Protein AF-A0A1J5Q9Z2-F1 (afdb_monomer_lite)

Secondary structure (DSSP, 8-state):
----S-S-SHHHHHHHHHHHHS-S-HHHHHHHHHHHHHHTT-HHHHHHHHHHHHHH-TT-HHHHHHHHHHHHHTT-HHHHHHHHHHHHHH-TT-HHHHHHHHHHHHTS--

Organism: NCBI:txid410659

InterPro domains:
  IPR011990 Tetratricopeptide-like helical domain superfamily [G3DSA:1.25.40.10] (1-109)
  IPR011990 Tetratricopeptide-like helical domain superfamily [SSF48452] (2-108)

Radius of gyration: 15.05 Å; chains: 1; bounding box: 30×42×36 Å

Foldseek 3Di:
DDPDDDPDLCPLVVVLVVVVVVDPPSQVVLLVSLVVCVVVVNNVSNLVSLVVSCVVVVQDLSSLVSQLVSCVVVVNLVSNLVSLVSNCVVVVPDPVSVVSNVVSVVSDDD

Sequence (110 aa):
MTLTRLKKPDAALSEFRRAAELEPDGARYAYVLAVALNSSGQGDQAMAVLKEGLARHPGDRDILSALIAFNRAVGDNGSALAYAERLAAIMPDDRNLATLIQQLREAMPK

pLDDT: mean 79.34, std 14.81, range [38.62, 94.56]

Structure (mmCIF, N/CA/C/O backbone):
data_AF-A0A1J5Q9Z2-F1
#
_entry.id   AF-A0A1J5Q9Z2-F1
#
loop_
_atom_site.group_PDB
_atom_site.id
_atom_site.type_symbol
_atom_site.label_atom_id
_atom_site.label_alt_id
_atom_site.label_comp_id
_atom_site.label_asym_id
_atom_site.label_entity_id
_atom_site.label_seq_id
_atom_site.pdbx_PDB_ins_code
_atom_site.Cartn_x
_atom_site.Cartn_y
_atom_site.Cartn_z
_atom_site.occupancy
_atom_site.B_iso_or_equiv
_atom_site.auth_seq_id
_atom_site.auth_comp_id
_atom_site.auth_asym_id
_atom_site.auth_atom_id
_atom_site.pdbx_PDB_model_num
ATOM 1 N N . MET A 1 1 ? -16.963 24.959 -10.397 1.00 41.06 1 MET A N 1
ATOM 2 C CA . MET A 1 1 ? -16.135 24.395 -9.313 1.00 41.06 1 MET A CA 1
ATOM 3 C C . MET A 1 1 ? -15.377 23.191 -9.865 1.00 41.06 1 MET A C 1
ATOM 5 O O . MET A 1 1 ? -15.978 22.408 -10.586 1.00 41.06 1 MET A O 1
ATOM 9 N N . THR A 1 2 ? -14.067 23.152 -9.586 1.00 38.62 2 THR A N 1
ATOM 10 C CA . THR A 1 2 ? -13.130 22.004 -9.614 1.00 38.62 2 THR A CA 1
ATOM 11 C C . THR A 1 2 ? -12.970 21.177 -10.904 1.00 38.62 2 THR A C 1
ATOM 13 O O . THR A 1 2 ? -13.555 20.111 -11.082 1.00 38.62 2 THR A O 1
ATOM 16 N N . LEU A 1 3 ? -12.040 21.631 -11.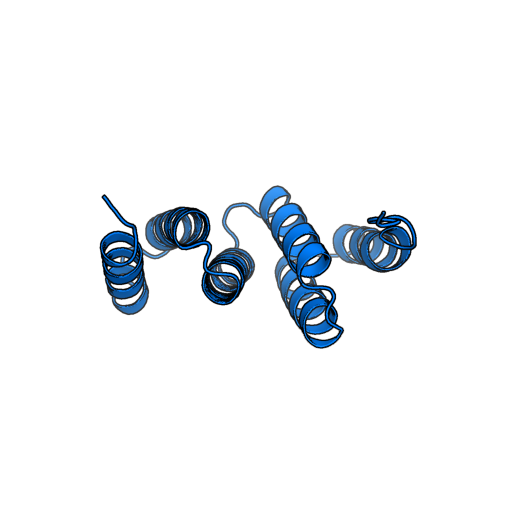759 1.00 46.97 3 LEU A N 1
ATOM 17 C CA . LEU A 1 3 ? -11.332 20.830 -12.771 1.00 46.97 3 LEU A CA 1
ATOM 18 C C . LEU A 1 3 ? -10.605 19.664 -12.087 1.00 46.97 3 LEU A C 1
ATOM 20 O O . LEU A 1 3 ? -9.463 19.786 -11.653 1.00 46.97 3 LEU A O 1
ATOM 24 N N . THR A 1 4 ? -11.292 18.537 -11.958 1.00 50.81 4 THR A N 1
ATOM 25 C CA . THR A 1 4 ? -10.746 17.349 -11.312 1.00 50.81 4 THR A CA 1
ATOM 26 C C . THR A 1 4 ? -10.217 16.423 -12.408 1.00 50.81 4 THR A C 1
ATOM 28 O O . THR A 1 4 ? -10.976 15.949 -13.248 1.00 50.81 4 THR A O 1
ATOM 31 N N . ARG A 1 5 ? -8.918 16.104 -12.336 1.00 48.06 5 ARG A N 1
ATOM 32 C CA . ARG A 1 5 ? -8.392 14.770 -12.682 1.00 48.06 5 ARG A CA 1
ATOM 33 C C . ARG A 1 5 ? -8.071 14.412 -14.149 1.00 48.06 5 ARG A C 1
ATOM 35 O O . ARG A 1 5 ? -8.147 13.238 -14.498 1.00 48.06 5 ARG A O 1
ATOM 42 N N . LEU A 1 6 ? -7.614 15.343 -14.992 1.00 54.81 6 LEU A N 1
ATOM 43 C CA . LEU A 1 6 ? -6.988 14.985 -16.282 1.00 54.81 6 LEU A CA 1
ATOM 44 C C . LEU A 1 6 ? -5.712 15.792 -16.558 1.00 54.81 6 LEU A C 1
ATOM 46 O O . LEU A 1 6 ? -5.802 16.985 -16.835 1.00 54.81 6 LEU A O 1
ATOM 50 N N . LYS A 1 7 ? -4.564 15.091 -16.519 1.00 46.03 7 LYS A N 1
ATOM 51 C CA . LYS A 1 7 ? -3.207 15.386 -17.059 1.00 46.03 7 LYS A CA 1
ATOM 52 C C . LYS A 1 7 ? -2.153 15.099 -15.974 1.00 46.03 7 LYS A C 1
ATOM 54 O O . LYS A 1 7 ? -1.899 15.957 -15.149 1.00 46.03 7 LYS A O 1
ATOM 59 N N . LYS A 1 8 ? -1.469 13.957 -15.896 1.00 49.09 8 LYS A N 1
ATOM 60 C CA . LYS A 1 8 ? -1.129 12.941 -16.899 1.00 49.09 8 LYS A CA 1
ATOM 61 C C . LYS A 1 8 ? -0.910 11.589 -16.182 1.00 49.09 8 LYS A C 1
ATOM 63 O O . LYS A 1 8 ? 0.188 11.362 -15.684 1.00 49.09 8 LYS A O 1
ATOM 68 N N . PRO A 1 9 ? -1.916 10.706 -16.114 1.00 51.25 9 PRO A N 1
ATOM 69 C CA . PRO A 1 9 ? -1.709 9.332 -15.649 1.00 51.25 9 PRO A CA 1
ATOM 70 C C . PRO A 1 9 ? -0.840 8.492 -16.609 1.00 51.25 9 PRO A C 1
ATOM 72 O O . PRO A 1 9 ? -0.251 7.502 -16.193 1.00 51.25 9 PRO A O 1
ATOM 75 N N . ASP A 1 10 ? -0.708 8.889 -17.879 1.00 51.84 10 ASP A N 1
ATOM 76 C CA . ASP A 1 10 ? -0.074 8.060 -18.912 1.00 51.84 10 ASP A CA 1
ATOM 77 C C . ASP A 1 10 ? 1.437 7.863 -18.778 1.00 51.84 10 ASP A C 1
ATOM 79 O O . ASP A 1 10 ? 1.921 6.795 -19.123 1.00 51.84 10 ASP A O 1
ATOM 83 N N . ALA A 1 11 ? 2.207 8.844 -18.298 1.00 55.53 11 ALA A N 1
ATOM 84 C CA . ALA A 1 11 ? 3.669 8.723 -18.334 1.00 55.53 11 ALA A CA 1
ATOM 85 C C . ALA A 1 11 ? 4.180 7.666 -17.341 1.00 55.53 11 ALA A C 1
ATOM 87 O O . ALA A 1 11 ? 4.915 6.764 -17.728 1.00 55.53 11 ALA A O 1
ATOM 88 N N . ALA A 1 12 ? 3.728 7.728 -16.083 1.00 55.84 12 ALA A N 1
ATOM 89 C CA . ALA A 1 12 ? 4.104 6.752 -15.061 1.00 55.84 12 ALA A CA 1
ATOM 90 C C . ALA A 1 12 ? 3.560 5.349 -15.380 1.00 55.84 12 ALA A C 1
ATOM 92 O O . ALA A 1 12 ? 4.265 4.361 -15.201 1.00 55.84 12 ALA A O 1
ATOM 93 N N . LEU A 1 13 ? 2.334 5.259 -15.912 1.00 56.69 13 LEU A N 1
ATOM 94 C CA . LEU A 1 13 ? 1.738 3.985 -16.325 1.00 56.69 13 LEU A CA 1
ATOM 95 C C . LEU A 1 13 ? 2.389 3.406 -17.590 1.00 56.69 13 LEU A C 1
ATOM 97 O O . LEU A 1 13 ? 2.451 2.188 -17.738 1.00 56.69 13 LEU A O 1
ATOM 101 N N . SER A 1 14 ? 2.885 4.244 -18.502 1.00 62.03 14 SER A N 1
ATOM 102 C CA . SER A 1 14 ? 3.580 3.789 -19.710 1.00 62.03 14 SER A CA 1
ATOM 103 C C . SER A 1 14 ? 4.982 3.268 -19.391 1.00 62.03 14 SER A C 1
ATOM 105 O O . SER A 1 14 ? 5.369 2.235 -19.934 1.00 62.03 14 SER A O 1
ATOM 107 N N . GLU A 1 15 ? 5.717 3.927 -18.488 1.00 59.94 15 GLU A N 1
ATOM 108 C CA . GLU A 1 15 ? 6.989 3.405 -17.964 1.00 59.94 15 GLU A CA 1
ATOM 109 C C . GLU A 1 15 ? 6.762 2.116 -17.161 1.00 59.94 15 GLU A C 1
ATOM 111 O O . GLU A 1 15 ? 7.488 1.139 -17.336 1.00 59.94 15 GLU A O 1
ATOM 116 N N . PHE A 1 16 ? 5.684 2.055 -16.368 1.00 63.72 16 PHE A N 1
ATOM 117 C CA . PHE A 1 16 ? 5.277 0.837 -15.667 1.00 63.72 16 PHE A CA 1
ATOM 118 C C . PHE A 1 16 ? 4.946 -0.311 -16.619 1.00 63.72 16 PHE A C 1
ATOM 120 O O . PHE A 1 16 ? 5.426 -1.420 -16.410 1.00 63.72 16 PHE A O 1
ATOM 127 N N . ARG A 1 17 ? 4.160 -0.075 -17.680 1.00 61.12 17 ARG A N 1
ATOM 128 C CA . ARG A 1 17 ? 3.847 -1.117 -18.672 1.00 61.12 17 ARG A CA 1
ATOM 129 C C . ARG A 1 17 ? 5.112 -1.700 -19.270 1.00 61.12 17 ARG A C 1
ATOM 131 O O . ARG A 1 17 ? 5.211 -2.915 -19.364 1.00 61.12 17 ARG A O 1
ATOM 138 N N . ARG A 1 18 ? 6.075 -0.843 -19.605 1.00 63.75 18 ARG A N 1
ATOM 139 C CA . ARG A 1 18 ? 7.333 -1.267 -20.210 1.00 63.75 18 ARG A CA 1
ATOM 140 C C . ARG A 1 18 ? 8.224 -2.020 -19.226 1.00 63.75 18 ARG A C 1
ATOM 142 O O . ARG A 1 18 ? 8.792 -3.036 -19.598 1.00 63.75 18 ARG A O 1
ATOM 149 N N . ALA A 1 19 ? 8.303 -1.572 -17.975 1.00 60.97 19 ALA A N 1
ATOM 150 C CA . ALA A 1 19 ? 9.016 -2.289 -16.920 1.00 60.97 19 ALA A CA 1
ATOM 151 C C . ALA A 1 19 ? 8.373 -3.657 -16.639 1.00 60.97 19 ALA A C 1
ATOM 153 O O . ALA A 1 19 ? 9.052 -4.674 -16.586 1.00 60.97 19 ALA A O 1
ATOM 154 N N . ALA A 1 20 ? 7.048 -3.708 -16.548 1.00 60.00 20 ALA A N 1
ATOM 155 C CA . ALA A 1 20 ? 6.319 -4.931 -16.249 1.00 60.00 20 ALA A CA 1
ATOM 156 C C . ALA A 1 20 ? 6.228 -5.910 -17.441 1.00 60.00 20 ALA A C 1
ATOM 158 O O . ALA A 1 20 ? 5.886 -7.071 -17.240 1.00 60.00 20 ALA A O 1
ATOM 159 N N . GLU A 1 21 ? 6.529 -5.469 -18.668 1.00 57.84 21 GLU A N 1
ATOM 160 C CA . GLU A 1 21 ? 6.760 -6.336 -19.838 1.00 57.84 21 GLU A CA 1
ATOM 161 C C . GLU A 1 21 ? 8.159 -6.974 -19.842 1.00 57.84 21 GLU A C 1
ATOM 163 O O . GLU A 1 21 ? 8.388 -7.944 -20.563 1.00 57.84 21 GLU A O 1
ATOM 168 N N . LEU A 1 22 ? 9.093 -6.451 -19.042 1.00 61.06 22 LEU A N 1
ATOM 169 C CA . LEU A 1 22 ? 10.492 -6.877 -19.027 1.00 61.06 22 LEU A CA 1
ATOM 170 C C . LEU A 1 22 ? 10.838 -7.871 -17.903 1.00 61.06 22 LEU A C 1
ATOM 172 O O . LEU A 1 22 ? 11.956 -8.383 -17.906 1.00 61.06 22 LEU A O 1
ATOM 176 N N . GLU A 1 23 ? 9.949 -8.155 -16.942 1.00 53.97 23 GLU A N 1
ATOM 177 C CA . GLU A 1 23 ? 10.424 -8.559 -15.608 1.00 53.97 23 GLU A CA 1
ATOM 178 C C . GLU A 1 23 ? 9.922 -9.894 -15.015 1.00 53.97 23 GLU A C 1
ATOM 180 O O . GLU A 1 23 ? 8.724 -10.180 -15.013 1.00 53.97 23 GLU A O 1
ATOM 185 N N . PRO A 1 24 ? 10.837 -10.633 -14.349 1.00 55.34 24 PRO A N 1
ATOM 186 C CA . PRO A 1 24 ? 10.546 -11.538 -13.232 1.00 55.34 24 PRO A CA 1
ATOM 187 C C . PRO A 1 24 ? 10.242 -10.830 -11.890 1.00 55.34 24 PRO A C 1
ATOM 189 O O . PRO A 1 24 ? 9.691 -11.469 -11.001 1.00 55.34 24 PRO A O 1
ATOM 192 N N . ASP A 1 25 ? 10.593 -9.547 -11.722 1.00 63.81 25 ASP A N 1
ATOM 193 C CA . ASP A 1 25 ? 10.623 -8.829 -10.425 1.00 63.81 25 ASP A CA 1
ATOM 194 C C . ASP A 1 25 ? 9.614 -7.652 -10.325 1.00 63.81 25 ASP A C 1
ATOM 196 O O . ASP A 1 25 ? 9.721 -6.766 -9.470 1.00 63.81 25 ASP A O 1
ATOM 200 N N . GLY A 1 26 ? 8.577 -7.653 -11.177 1.00 68.19 26 GLY A N 1
ATOM 201 C CA . GLY A 1 26 ? 7.660 -6.518 -11.386 1.00 68.19 26 GLY A CA 1
ATOM 202 C C . GLY A 1 26 ? 6.924 -6.004 -10.136 1.00 68.19 26 GLY A C 1
ATOM 203 O O . GLY A 1 26 ? 6.469 -4.856 -10.101 1.00 68.19 26 GLY A O 1
ATOM 204 N N . ALA A 1 27 ? 6.850 -6.810 -9.078 1.00 70.12 27 ALA A N 1
ATOM 205 C CA . ALA A 1 27 ? 6.318 -6.405 -7.784 1.00 70.12 27 ALA A CA 1
ATOM 206 C C . ALA A 1 27 ? 7.178 -5.362 -7.060 1.00 70.12 27 ALA A C 1
ATOM 208 O O . ALA A 1 27 ? 6.661 -4.378 -6.518 1.00 70.12 27 ALA A O 1
ATOM 209 N N . ARG A 1 28 ? 8.501 -5.532 -7.106 1.00 76.44 28 ARG A N 1
ATOM 210 C CA . ARG A 1 28 ? 9.453 -4.610 -6.485 1.00 76.44 28 ARG A CA 1
ATOM 211 C C . ARG A 1 28 ? 9.386 -3.237 -7.139 1.00 76.44 28 ARG A C 1
ATOM 213 O O . ARG A 1 28 ? 9.434 -2.211 -6.457 1.00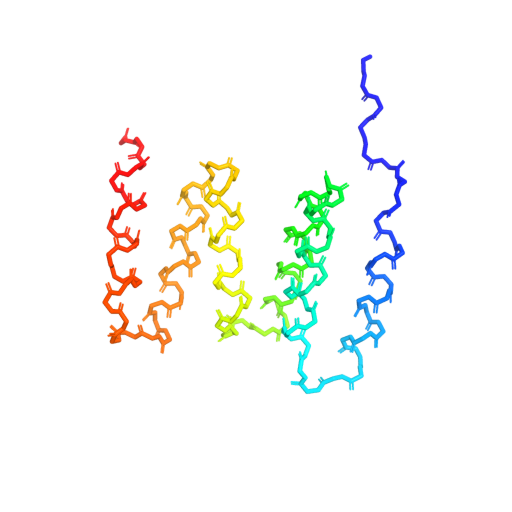 76.44 28 ARG A O 1
ATOM 220 N N . TYR A 1 29 ? 9.219 -3.217 -8.457 1.00 76.75 29 TYR A N 1
ATOM 221 C CA . TYR A 1 29 ? 9.073 -1.986 -9.219 1.00 76.75 29 TYR A CA 1
ATOM 222 C C . TYR A 1 29 ? 7.762 -1.253 -8.892 1.00 76.75 29 TYR A C 1
ATOM 224 O O . TYR A 1 29 ? 7.780 -0.042 -8.655 1.00 76.75 29 TYR A O 1
ATOM 232 N N . ALA A 1 30 ? 6.638 -1.980 -8.799 1.00 79.50 30 ALA A N 1
ATOM 233 C CA . ALA A 1 30 ? 5.346 -1.409 -8.406 1.00 79.50 30 ALA A CA 1
ATOM 234 C C . ALA A 1 30 ? 5.424 -0.697 -7.045 1.00 79.50 30 ALA A C 1
ATOM 236 O O . ALA A 1 30 ? 4.903 0.409 -6.891 1.00 79.50 30 ALA A O 1
ATOM 237 N N . TYR A 1 31 ? 6.130 -1.297 -6.081 1.00 82.75 31 TYR A N 1
ATOM 238 C CA . TYR A 1 31 ? 6.365 -0.696 -4.771 1.00 82.75 31 TYR A CA 1
ATOM 239 C C . TYR A 1 31 ? 7.159 0.614 -4.853 1.00 82.75 31 TYR A C 1
ATOM 241 O O . TYR A 1 31 ? 6.709 1.648 -4.354 1.00 82.75 31 TYR A O 1
ATOM 249 N N . VAL A 1 32 ? 8.325 0.594 -5.506 1.00 82.56 32 VAL A N 1
ATOM 250 C CA . VAL A 1 32 ? 9.205 1.772 -5.608 1.00 82.56 32 VAL A CA 1
ATOM 251 C C . VAL A 1 32 ? 8.495 2.932 -6.305 1.00 82.56 32 VAL A C 1
ATOM 253 O O . VAL A 1 32 ? 8.553 4.071 -5.835 1.00 82.56 32 VAL A O 1
ATOM 256 N N . LEU A 1 33 ? 7.774 2.647 -7.391 1.00 81.69 33 LEU A N 1
ATOM 257 C CA . LEU A 1 33 ? 7.013 3.656 -8.118 1.00 81.69 33 LEU A CA 1
ATOM 258 C C . LEU A 1 33 ? 5.891 4.247 -7.255 1.00 81.69 33 LEU A C 1
ATOM 260 O O . LEU A 1 33 ? 5.715 5.465 -7.230 1.00 81.69 33 LEU A O 1
ATOM 264 N N . ALA A 1 34 ? 5.169 3.418 -6.500 1.00 85.62 34 ALA A N 1
ATOM 265 C CA . ALA A 1 34 ? 4.131 3.892 -5.593 1.00 85.62 34 ALA A CA 1
ATOM 266 C C . ALA A 1 34 ? 4.687 4.826 -4.509 1.00 85.62 34 ALA A C 1
ATOM 268 O O . ALA A 1 34 ? 4.117 5.887 -4.254 1.00 85.62 34 ALA A O 1
ATOM 269 N N . VAL A 1 35 ? 5.837 4.492 -3.920 1.00 84.19 35 VAL A N 1
ATOM 270 C CA . VAL A 1 35 ? 6.511 5.354 -2.935 1.00 84.19 35 VAL A CA 1
ATOM 271 C C . VAL A 1 35 ? 6.923 6.692 -3.560 1.00 84.19 35 VAL A C 1
ATOM 273 O O . VAL A 1 35 ? 6.686 7.748 -2.964 1.00 84.19 35 VAL A O 1
ATOM 276 N N . ALA A 1 36 ? 7.479 6.678 -4.775 1.00 83.00 36 ALA A N 1
ATOM 277 C CA . ALA A 1 36 ? 7.870 7.892 -5.493 1.00 83.00 36 ALA A CA 1
ATOM 278 C C . ALA A 1 36 ? 6.663 8.788 -5.832 1.00 83.00 36 ALA A C 1
ATOM 280 O O . ALA A 1 36 ? 6.701 10.004 -5.614 1.00 83.00 36 ALA A O 1
ATOM 281 N N . LEU A 1 37 ? 5.567 8.189 -6.309 1.00 83.06 37 LEU A N 1
ATOM 282 C CA . LEU A 1 37 ? 4.312 8.884 -6.603 1.00 83.06 37 LEU A CA 1
ATOM 283 C C . LEU A 1 37 ? 3.711 9.499 -5.336 1.00 83.06 37 LEU A C 1
ATOM 285 O O . LEU A 1 37 ? 3.334 10.670 -5.344 1.00 83.06 37 LEU A O 1
ATOM 289 N N . ASN A 1 38 ? 3.695 8.759 -4.226 1.00 82.19 38 ASN A N 1
ATOM 290 C CA . ASN A 1 38 ? 3.204 9.261 -2.944 1.00 82.19 38 ASN A CA 1
ATOM 291 C C . ASN A 1 38 ? 4.021 10.447 -2.431 1.00 82.19 38 ASN A C 1
ATOM 293 O O . ASN A 1 38 ? 3.461 11.461 -2.023 1.00 82.19 38 ASN A O 1
ATOM 297 N N . SER A 1 39 ? 5.350 10.343 -2.519 1.00 81.94 39 SER A N 1
ATOM 298 C CA . SER A 1 39 ? 6.280 11.411 -2.125 1.00 81.94 39 SER A CA 1
ATOM 299 C C . SER A 1 39 ? 6.106 12.669 -2.981 1.00 81.94 39 SER A C 1
ATOM 301 O O . SER A 1 39 ? 6.356 13.778 -2.522 1.00 81.94 39 SER A O 1
ATOM 303 N N . SER A 1 40 ? 5.617 12.501 -4.210 1.00 80.19 40 SER A N 1
ATOM 304 C CA . SER A 1 40 ? 5.289 13.586 -5.138 1.00 80.19 40 SER A CA 1
ATOM 305 C C . SER A 1 40 ? 3.865 14.139 -4.952 1.00 80.19 40 SER A C 1
ATOM 307 O O . SER A 1 40 ? 3.392 14.896 -5.799 1.00 80.19 40 SER A O 1
ATOM 309 N N . GLY A 1 41 ? 3.148 13.736 -3.893 1.00 81.44 41 GLY A N 1
ATOM 310 C CA . GLY A 1 41 ? 1.762 14.139 -3.623 1.00 81.44 41 GLY A CA 1
ATOM 311 C C . GLY A 1 41 ? 0.712 13.437 -4.493 1.00 81.44 41 GLY A C 1
ATOM 312 O O . GLY A 1 41 ? -0.454 13.819 -4.483 1.00 81.44 41 GLY A O 1
ATOM 313 N N . GLN A 1 42 ? 1.100 12.408 -5.248 1.00 83.31 42 GLN A N 1
ATOM 314 C CA . GLN A 1 42 ? 0.244 11.671 -6.183 1.00 83.31 42 GLN A CA 1
ATOM 315 C C . GLN A 1 42 ? -0.209 10.330 -5.579 1.00 83.31 42 GLN A C 1
ATOM 317 O O . GLN A 1 42 ? -0.094 9.278 -6.210 1.00 83.31 42 GLN A O 1
ATOM 322 N N . GLY A 1 43 ? -0.727 10.359 -4.346 1.00 83.19 43 GLY A N 1
ATOM 323 C CA . GLY A 1 43 ? -1.150 9.160 -3.604 1.00 83.19 43 GLY A CA 1
ATOM 324 C C . GLY A 1 43 ? -2.201 8.313 -4.335 1.00 83.19 43 GLY A C 1
ATOM 325 O O . GLY A 1 43 ? -2.113 7.086 -4.341 1.00 83.19 43 GLY A O 1
ATOM 326 N N . ASP A 1 44 ? -3.130 8.951 -5.054 1.00 82.25 44 ASP A N 1
ATOM 327 C CA . ASP A 1 44 ? -4.123 8.248 -5.880 1.00 82.25 44 ASP A CA 1
ATOM 328 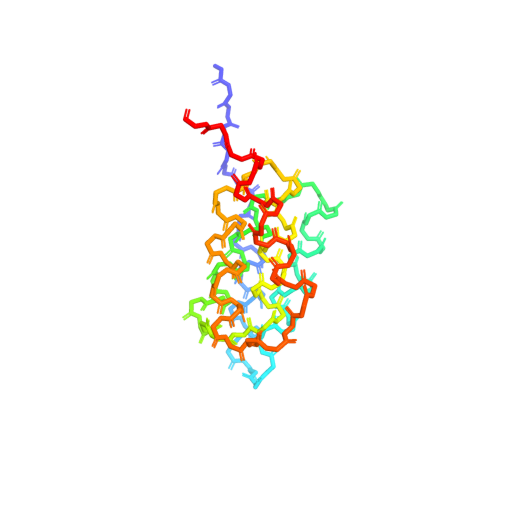C C . ASP A 1 44 ? -3.470 7.398 -6.982 1.00 82.25 44 ASP A C 1
ATOM 330 O O . ASP A 1 44 ? -3.912 6.285 -7.272 1.00 82.25 44 ASP A O 1
ATOM 334 N N . GLN A 1 45 ? -2.394 7.906 -7.593 1.00 81.12 45 GLN A N 1
ATOM 335 C CA . GLN A 1 45 ? -1.668 7.180 -8.635 1.00 81.12 45 GLN A CA 1
ATOM 336 C C . GLN A 1 45 ? -0.833 6.050 -8.046 1.00 81.12 45 GLN A C 1
ATOM 338 O O . GLN A 1 45 ? -0.796 4.961 -8.613 1.00 81.12 45 GLN A O 1
ATOM 343 N N . ALA A 1 46 ? -0.209 6.282 -6.889 1.00 86.06 46 ALA A N 1
ATOM 344 C CA . ALA A 1 46 ? 0.512 5.243 -6.166 1.00 86.06 46 ALA A CA 1
ATOM 345 C C . ALA A 1 46 ? -0.395 4.037 -5.875 1.00 86.06 46 ALA A C 1
ATOM 347 O O . ALA A 1 46 ? -0.028 2.893 -6.140 1.00 86.06 46 ALA A O 1
ATOM 348 N N . MET A 1 47 ? -1.624 4.303 -5.423 1.00 86.12 47 MET A N 1
ATOM 349 C CA . MET A 1 47 ? -2.631 3.273 -5.183 1.00 86.12 47 MET A CA 1
ATOM 350 C C . MET A 1 47 ? -3.009 2.517 -6.467 1.00 86.12 47 MET A C 1
ATOM 352 O O . MET A 1 47 ? -3.186 1.300 -6.437 1.00 86.12 47 MET A O 1
ATOM 356 N N . ALA A 1 48 ? -3.137 3.219 -7.599 1.00 84.38 48 ALA A N 1
ATOM 357 C CA . ALA A 1 48 ? -3.446 2.599 -8.887 1.00 84.38 48 ALA A CA 1
ATOM 358 C C . ALA A 1 48 ? -2.328 1.650 -9.351 1.00 84.38 48 ALA A C 1
ATOM 360 O O . ALA A 1 48 ? -2.619 0.519 -9.738 1.00 84.38 48 ALA A O 1
ATOM 361 N N . VAL A 1 49 ? -1.065 2.076 -9.235 1.00 83.94 49 VAL A N 1
ATOM 362 C CA . VAL A 1 49 ? 0.110 1.262 -9.589 1.00 83.94 49 VAL A CA 1
ATOM 363 C C . VAL A 1 49 ? 0.176 -0.006 -8.741 1.00 83.94 49 VAL A C 1
ATOM 365 O O . VAL A 1 49 ? 0.336 -1.098 -9.282 1.00 83.94 49 VAL A O 1
ATOM 368 N N . LEU A 1 50 ? -0.007 0.108 -7.423 1.00 87.12 50 LEU A N 1
ATOM 369 C CA . LEU A 1 50 ? -0.003 -1.060 -6.538 1.00 87.12 50 LEU A CA 1
ATOM 370 C C . LEU A 1 50 ? -1.143 -2.034 -6.860 1.00 87.12 50 LEU A C 1
ATOM 372 O O . LEU A 1 50 ? -0.933 -3.244 -6.860 1.00 87.12 50 LEU A O 1
ATOM 376 N N . LYS A 1 51 ? -2.344 -1.529 -7.169 1.00 86.31 51 LYS A N 1
ATOM 377 C CA . LYS A 1 51 ? -3.487 -2.371 -7.562 1.00 86.31 51 LYS A CA 1
ATOM 378 C C . LYS A 1 51 ? -3.242 -3.096 -8.883 1.00 86.31 51 LYS A C 1
ATOM 380 O O . LYS A 1 51 ? -3.597 -4.266 -8.998 1.00 86.31 51 LYS A O 1
ATOM 385 N N . GLU A 1 52 ? -2.631 -2.433 -9.863 1.00 82.31 52 GLU A N 1
ATOM 386 C CA . GLU A 1 52 ? -2.262 -3.073 -11.128 1.00 82.31 52 GLU A CA 1
ATOM 387 C C . GLU A 1 52 ? -1.173 -4.133 -10.920 1.00 82.31 52 GLU A C 1
ATOM 389 O O . GLU A 1 52 ? -1.292 -5.246 -11.433 1.00 82.31 52 GLU A O 1
ATOM 394 N N . GLY A 1 53 ? -0.156 -3.825 -10.111 1.00 82.75 53 GLY A N 1
ATOM 395 C CA . GLY A 1 53 ? 0.868 -4.788 -9.714 1.00 82.75 53 GLY A CA 1
ATOM 396 C C . GLY A 1 53 ? 0.263 -6.015 -9.029 1.00 82.75 53 GLY A C 1
ATOM 397 O O . GLY A 1 53 ? 0.589 -7.141 -9.395 1.00 82.75 53 GLY A O 1
ATOM 398 N N . LEU A 1 54 ? -0.689 -5.813 -8.110 1.00 85.69 54 LEU A N 1
ATOM 399 C CA . LEU A 1 54 ? -1.399 -6.905 -7.439 1.00 85.69 54 LEU A CA 1
ATOM 400 C C . LEU A 1 54 ? -2.247 -7.724 -8.420 1.00 85.69 54 LEU A C 1
ATOM 402 O O . LEU A 1 54 ? -2.355 -8.934 -8.271 1.00 85.69 54 LEU A O 1
ATOM 406 N N . ALA A 1 55 ? -2.850 -7.100 -9.435 1.00 84.25 55 ALA A N 1
ATOM 407 C CA . ALA A 1 55 ? -3.614 -7.831 -10.447 1.00 84.25 55 ALA A CA 1
ATOM 408 C C . ALA A 1 55 ? -2.728 -8.789 -11.262 1.00 84.25 55 ALA A C 1
ATOM 410 O O . ALA A 1 55 ? -3.188 -9.858 -11.658 1.00 84.25 55 ALA A O 1
ATOM 411 N N . ARG A 1 56 ? -1.458 -8.426 -11.483 1.00 80.56 56 ARG A N 1
ATOM 412 C CA . ARG A 1 56 ? -0.464 -9.283 -12.148 1.00 80.56 56 ARG A CA 1
ATOM 413 C C . ARG A 1 56 ? 0.140 -10.315 -11.192 1.00 80.56 56 ARG A C 1
ATOM 415 O O . ARG A 1 56 ? 0.364 -11.454 -11.590 1.00 80.56 56 ARG A O 1
ATOM 422 N N . HIS A 1 57 ? 0.349 -9.934 -9.933 1.00 81.31 57 HIS A N 1
ATOM 423 C CA . HIS A 1 57 ? 0.950 -10.768 -8.893 1.00 81.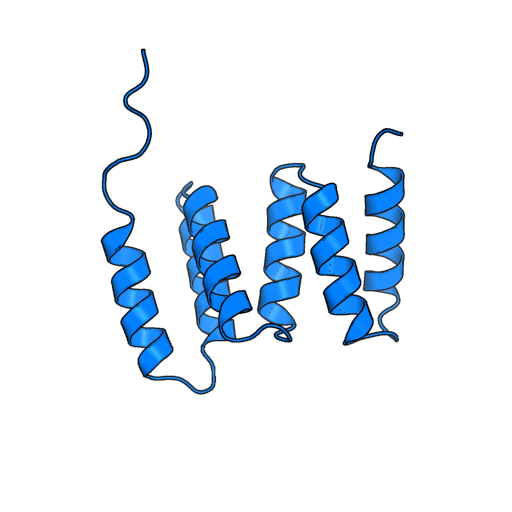31 57 HIS A CA 1
ATOM 424 C C . HIS A 1 57 ? 0.077 -10.778 -7.623 1.00 81.31 57 HIS A C 1
ATOM 426 O O . HIS A 1 57 ? 0.398 -10.120 -6.633 1.00 81.31 57 HIS A O 1
ATOM 432 N N . PRO A 1 58 ? -1.036 -11.536 -7.610 1.00 83.12 58 PRO A N 1
ATOM 433 C CA . PRO A 1 58 ? -2.040 -11.465 -6.540 1.00 83.12 58 PRO A CA 1
ATOM 434 C C . PRO A 1 58 ? -1.561 -11.977 -5.178 1.00 83.12 58 PRO A C 1
ATOM 436 O O . PRO A 1 58 ? -2.190 -11.679 -4.164 1.00 83.12 58 PRO A O 1
ATOM 439 N N . GLY A 1 59 ? -0.474 -12.751 -5.157 1.00 83.00 59 GLY A N 1
ATOM 440 C CA . GLY A 1 59 ? 0.158 -13.271 -3.945 1.00 83.00 59 GLY A CA 1
ATOM 441 C C . GLY A 1 59 ? 1.452 -12.556 -3.566 1.00 83.00 59 GLY A C 1
ATOM 442 O O . GLY A 1 59 ? 2.197 -13.069 -2.732 1.00 83.00 59 GLY A O 1
ATOM 443 N N . ASP A 1 60 ? 1.764 -11.420 -4.193 1.00 86.94 60 ASP A N 1
ATOM 444 C CA . ASP A 1 60 ? 2.997 -10.718 -3.876 1.00 86.94 60 ASP A CA 1
ATOM 445 C C . ASP A 1 60 ? 2.913 -10.005 -2.522 1.00 86.94 60 ASP A C 1
ATOM 447 O O . ASP A 1 60 ? 2.020 -9.199 -2.245 1.00 86.94 60 ASP A O 1
ATOM 451 N N . ARG A 1 61 ? 3.876 -10.327 -1.663 1.00 88.50 61 ARG A N 1
ATOM 452 C CA . ARG A 1 61 ? 3.896 -9.924 -0.257 1.00 88.50 61 ARG A CA 1
ATOM 453 C C . ARG A 1 61 ? 4.278 -8.453 -0.110 1.00 88.50 61 ARG A C 1
ATOM 455 O O . ARG A 1 61 ? 3.755 -7.783 0.782 1.00 88.50 61 ARG A O 1
ATOM 462 N N . ASP A 1 62 ? 5.151 -7.950 -0.979 1.00 86.06 62 ASP A N 1
ATOM 463 C CA . ASP A 1 62 ? 5.621 -6.567 -0.957 1.00 86.06 62 ASP A CA 1
ATOM 464 C C . ASP A 1 62 ? 4.514 -5.624 -1.442 1.00 86.06 62 ASP A C 1
ATOM 466 O O . ASP A 1 62 ? 4.229 -4.615 -0.791 1.00 86.06 62 ASP A O 1
ATOM 470 N N . ILE A 1 63 ? 3.798 -5.998 -2.510 1.00 88.44 63 ILE A N 1
ATOM 471 C CA . ILE A 1 63 ? 2.642 -5.230 -2.998 1.00 88.44 63 ILE A CA 1
ATOM 472 C C . ILE A 1 63 ? 1.519 -5.199 -1.956 1.00 88.44 63 ILE A C 1
ATOM 474 O O . ILE A 1 63 ? 0.960 -4.133 -1.683 1.00 88.44 63 ILE A O 1
ATOM 478 N N . LEU A 1 64 ? 1.186 -6.346 -1.352 1.00 91.69 64 LEU A N 1
ATOM 479 C CA . LEU A 1 64 ? 0.168 -6.414 -0.301 1.00 91.69 64 LEU A CA 1
ATOM 480 C C . LEU A 1 64 ? 0.554 -5.548 0.904 1.00 91.69 64 LEU A C 1
ATOM 482 O O . LEU A 1 64 ? -0.263 -4.755 1.367 1.00 91.69 64 LEU A O 1
ATOM 486 N N . SER A 1 65 ? 1.805 -5.630 1.363 1.00 91.12 65 SER A N 1
ATOM 487 C CA . SER A 1 65 ? 2.315 -4.807 2.469 1.00 91.12 65 SER A CA 1
ATOM 488 C C . SER A 1 65 ? 2.215 -3.311 2.167 1.00 91.12 65 SER A C 1
ATOM 490 O O . SER A 1 65 ? 1.767 -2.526 3.008 1.00 91.12 65 SER A O 1
ATOM 492 N N . ALA A 1 66 ? 2.560 -2.913 0.943 1.00 90.69 66 ALA A N 1
ATOM 493 C CA . ALA A 1 66 ? 2.449 -1.535 0.491 1.00 90.69 66 ALA A CA 1
ATOM 494 C C . ALA A 1 66 ? 0.997 -1.051 0.471 1.00 90.69 66 ALA A C 1
ATOM 496 O O . ALA A 1 66 ? 0.696 0.011 1.010 1.00 90.69 66 ALA A O 1
ATOM 497 N N . LEU A 1 67 ? 0.077 -1.844 -0.085 1.00 92.06 67 LEU A N 1
ATOM 498 C CA . LEU A 1 67 ? -1.347 -1.510 -0.104 1.00 92.06 67 LEU A CA 1
ATOM 499 C C . LEU A 1 67 ? -1.898 -1.334 1.311 1.00 92.06 67 LEU A C 1
ATOM 501 O O . LEU A 1 67 ? -2.628 -0.376 1.553 1.00 92.06 67 LEU A O 1
ATOM 505 N N . ILE A 1 68 ? -1.522 -2.191 2.261 1.00 93.69 68 ILE A N 1
ATOM 506 C CA . ILE A 1 68 ? -1.933 -2.044 3.663 1.00 93.69 68 ILE A CA 1
ATOM 507 C C . ILE A 1 68 ? -1.441 -0.703 4.220 1.00 93.69 68 ILE A C 1
ATOM 509 O O . ILE A 1 68 ? -2.241 0.069 4.746 1.00 93.69 68 ILE A O 1
ATOM 513 N N . ALA A 1 69 ? -0.151 -0.391 4.072 1.00 90.50 69 ALA A N 1
ATOM 514 C CA . ALA A 1 69 ? 0.429 0.853 4.580 1.00 90.50 69 ALA A CA 1
ATOM 515 C C . ALA A 1 69 ? -0.229 2.102 3.967 1.00 90.50 69 ALA A C 1
ATOM 517 O O . ALA A 1 69 ? -0.581 3.038 4.685 1.00 90.50 69 ALA A O 1
ATOM 518 N N . PHE A 1 70 ? -0.452 2.092 2.653 1.00 89.75 70 PHE A N 1
ATOM 519 C CA . PHE A 1 70 ? -1.081 3.195 1.931 1.00 89.75 70 PHE A CA 1
ATOM 520 C C . PHE A 1 70 ? -2.539 3.407 2.336 1.00 89.75 70 PHE A C 1
ATOM 522 O O . PHE A 1 70 ? -2.939 4.541 2.593 1.00 89.75 70 PHE A O 1
ATOM 529 N N . ASN A 1 71 ? -3.327 2.333 2.437 1.00 90.56 71 ASN A N 1
ATOM 530 C CA . ASN A 1 71 ? -4.728 2.435 2.848 1.00 90.56 71 ASN A CA 1
ATOM 531 C C . ASN A 1 71 ? -4.848 2.918 4.301 1.00 90.56 71 ASN A C 1
ATOM 533 O O . ASN A 1 71 ? -5.682 3.771 4.594 1.00 90.56 71 ASN A O 1
ATOM 537 N N . ARG A 1 72 ? -3.940 2.494 5.191 1.00 90.56 72 ARG A N 1
ATOM 538 C CA . ARG A 1 72 ? -3.856 3.042 6.555 1.00 90.56 72 ARG A CA 1
ATOM 539 C C . ARG A 1 72 ? -3.526 4.530 6.578 1.00 90.56 72 ARG A C 1
ATOM 541 O O . ARG A 1 72 ? -4.123 5.261 7.360 1.00 90.56 72 ARG A O 1
ATOM 548 N N . ALA A 1 73 ? -2.600 4.981 5.733 1.00 87.38 73 ALA A N 1
ATOM 549 C CA . ALA A 1 73 ? -2.195 6.385 5.681 1.00 87.38 73 ALA A CA 1
ATOM 550 C C . ALA A 1 73 ? -3.343 7.316 5.256 1.00 87.38 73 ALA A C 1
ATOM 552 O O . ALA A 1 73 ? -3.425 8.441 5.742 1.00 87.38 73 ALA A O 1
ATOM 553 N N . VAL A 1 74 ? -4.246 6.842 4.391 1.00 85.31 74 VAL A N 1
ATOM 554 C CA . VAL A 1 74 ? -5.437 7.600 3.964 1.00 85.31 74 VAL A CA 1
ATOM 555 C C . VAL A 1 74 ? -6.667 7.364 4.853 1.00 85.31 74 VAL A C 1
ATOM 557 O O . VAL A 1 74 ? -7.728 7.917 4.582 1.00 85.31 74 VAL A O 1
ATOM 560 N N . GLY A 1 75 ? -6.537 6.560 5.916 1.00 89.00 75 GLY A N 1
ATOM 561 C CA . GLY A 1 75 ? -7.616 6.243 6.859 1.00 89.00 75 GLY A CA 1
ATOM 562 C C . GLY A 1 75 ? -8.611 5.180 6.381 1.00 89.00 75 GLY A C 1
ATOM 563 O O . GLY A 1 75 ? -9.607 4.932 7.058 1.00 89.00 75 GLY A O 1
ATOM 564 N N . ASP A 1 76 ? -8.352 4.519 5.251 1.00 90.31 76 ASP A N 1
ATOM 565 C CA . ASP A 1 76 ? -9.168 3.412 4.748 1.00 90.31 76 ASP A CA 1
ATOM 566 C C . ASP A 1 76 ? -8.784 2.096 5.445 1.00 90.31 76 ASP A C 1
ATOM 568 O O . ASP A 1 76 ? -8.126 1.206 4.893 1.00 90.31 76 ASP A O 1
ATOM 572 N N . ASN A 1 77 ? -9.199 1.978 6.708 1.00 91.38 77 ASN A N 1
ATOM 573 C CA . ASN A 1 77 ? -8.964 0.780 7.516 1.00 91.38 77 ASN A CA 1
ATOM 574 C C . ASN A 1 77 ? -9.663 -0.464 6.939 1.00 91.38 77 ASN A C 1
ATOM 576 O O . ASN A 1 77 ? -9.180 -1.576 7.150 1.00 91.38 77 ASN A O 1
ATOM 580 N N . GLY A 1 78 ? -10.755 -0.289 6.185 1.00 92.38 78 GLY A N 1
ATOM 581 C CA . GLY A 1 78 ? -11.491 -1.383 5.549 1.00 92.38 78 GLY A CA 1
ATOM 582 C C . GLY A 1 78 ? -10.678 -2.048 4.441 1.00 92.38 78 GLY A C 1
ATOM 583 O O . GLY A 1 78 ? -10.443 -3.258 4.479 1.00 92.38 78 GLY A O 1
ATOM 584 N N . SER A 1 79 ? -10.168 -1.255 3.494 1.00 91.44 79 SER A N 1
ATOM 585 C CA . SER A 1 79 ? -9.271 -1.760 2.449 1.00 91.44 79 SER A CA 1
ATOM 586 C C . SER A 1 79 ? -7.973 -2.305 3.044 1.00 91.44 79 SER A C 1
ATOM 588 O O . SER A 1 79 ? -7.508 -3.371 2.635 1.00 91.44 79 SER A O 1
ATOM 590 N N . ALA A 1 80 ? -7.398 -1.617 4.039 1.00 93.56 80 ALA A N 1
ATOM 591 C CA . ALA A 1 80 ? -6.196 -2.087 4.722 1.00 93.56 80 ALA A CA 1
ATOM 592 C C . ALA A 1 80 ? -6.398 -3.468 5.364 1.00 93.56 80 ALA A C 1
ATOM 594 O O . ALA A 1 80 ? -5.525 -4.327 5.229 1.00 93.56 80 ALA A O 1
ATOM 595 N N . LEU A 1 81 ? -7.545 -3.707 6.013 1.00 94.56 81 LEU A N 1
ATOM 596 C CA . LEU A 1 81 ? -7.867 -5.008 6.598 1.00 94.56 81 LEU A CA 1
ATOM 597 C C . LEU A 1 81 ? -7.945 -6.091 5.522 1.00 94.56 81 LEU A C 1
ATOM 599 O O . LEU A 1 81 ? -7.323 -7.137 5.675 1.00 94.56 81 LEU A O 1
ATOM 603 N N . ALA A 1 82 ? -8.656 -5.831 4.423 1.00 93.50 82 ALA A N 1
ATOM 604 C CA . ALA A 1 82 ? -8.830 -6.813 3.357 1.00 93.50 82 ALA A CA 1
ATOM 605 C C . ALA A 1 82 ? -7.486 -7.271 2.759 1.00 93.50 82 ALA A C 1
ATOM 607 O O . ALA A 1 82 ? -7.290 -8.459 2.491 1.00 93.50 82 ALA A O 1
ATOM 608 N N . TYR A 1 83 ? -6.534 -6.351 2.567 1.00 93.88 83 TYR A N 1
ATOM 609 C CA . TYR A 1 83 ? -5.189 -6.712 2.106 1.00 93.88 83 TYR A CA 1
ATOM 610 C C . TYR A 1 83 ? -4.363 -7.413 3.190 1.00 93.88 83 TYR A C 1
ATOM 612 O O . TYR A 1 83 ? -3.629 -8.348 2.871 1.00 93.88 83 TYR A O 1
ATOM 620 N N . ALA A 1 84 ? -4.506 -7.021 4.459 1.00 93.75 84 ALA A N 1
ATOM 621 C CA . ALA A 1 84 ? -3.830 -7.678 5.576 1.00 93.75 84 ALA A CA 1
ATOM 622 C C . ALA A 1 84 ? -4.284 -9.134 5.745 1.00 93.75 84 ALA A C 1
ATOM 624 O O . ALA A 1 84 ? -3.449 -10.018 5.919 1.00 93.75 84 ALA A O 1
ATOM 625 N N . GLU A 1 85 ? -5.580 -9.410 5.604 1.00 93.19 85 GLU A N 1
ATOM 626 C CA . GLU A 1 85 ? -6.130 -10.770 5.630 1.00 93.19 85 GLU A CA 1
ATOM 627 C C . GLU A 1 85 ? -5.600 -11.627 4.474 1.00 93.19 85 GLU A C 1
ATOM 629 O O . GLU A 1 85 ? -5.227 -12.782 4.682 1.00 93.19 85 GLU A O 1
ATOM 634 N N . ARG A 1 86 ? -5.488 -11.059 3.264 1.00 92.56 86 ARG A N 1
ATOM 635 C CA . ARG A 1 86 ? -4.857 -11.749 2.125 1.00 92.56 86 ARG A CA 1
ATOM 636 C C . ARG A 1 86 ? -3.393 -12.067 2.392 1.00 92.56 86 ARG A C 1
ATOM 638 O O . ARG A 1 86 ? -2.951 -13.170 2.090 1.00 92.56 86 ARG A O 1
ATOM 645 N N . LEU A 1 87 ? -2.651 -11.125 2.968 1.00 92.31 87 LEU A N 1
ATOM 646 C CA . LEU A 1 87 ? -1.255 -11.349 3.324 1.00 92.31 87 LEU A CA 1
ATOM 647 C C . LEU A 1 87 ? -1.126 -12.426 4.414 1.00 92.31 87 LEU A C 1
ATOM 649 O O . LEU A 1 87 ? -0.230 -13.260 4.332 1.00 92.31 87 LEU A O 1
ATOM 653 N N . ALA A 1 88 ? -2.054 -12.480 5.375 1.00 93.00 88 ALA A N 1
ATOM 654 C CA . ALA A 1 88 ? -2.048 -13.473 6.452 1.00 93.00 88 ALA A CA 1
ATOM 655 C C . ALA A 1 88 ? -2.390 -14.876 5.953 1.00 93.00 88 ALA A C 1
ATOM 657 O O . ALA A 1 88 ? -1.885 -15.857 6.489 1.00 93.00 88 ALA A O 1
ATOM 658 N N . ALA A 1 89 ? -3.186 -14.984 4.889 1.00 91.12 89 ALA A N 1
ATOM 659 C CA . ALA A 1 89 ? -3.405 -16.259 4.215 1.00 91.12 89 ALA A CA 1
ATOM 660 C C . ALA A 1 89 ? -2.114 -16.822 3.585 1.00 91.12 89 ALA A C 1
ATOM 662 O O . ALA A 1 89 ? -1.986 -18.034 3.437 1.00 91.12 89 ALA A O 1
ATOM 663 N N . ILE A 1 90 ? -1.157 -15.955 3.228 1.00 90.06 90 ILE A N 1
ATOM 664 C CA . ILE A 1 90 ? 0.145 -16.334 2.655 1.00 90.06 90 ILE A CA 1
ATOM 665 C C . ILE A 1 90 ? 1.196 -16.527 3.759 1.00 90.06 90 ILE A C 1
ATOM 667 O O . ILE A 1 90 ? 2.044 -17.411 3.659 1.00 90.06 90 ILE A O 1
ATOM 671 N N . MET A 1 91 ? 1.140 -15.710 4.814 1.00 88.62 91 MET A N 1
ATOM 672 C CA . MET A 1 91 ? 2.038 -15.742 5.971 1.00 88.62 91 MET A CA 1
ATOM 673 C C . MET A 1 91 ? 1.256 -15.928 7.285 1.00 88.62 91 MET A C 1
ATOM 675 O O . MET A 1 91 ? 1.133 -14.985 8.070 1.00 88.62 91 MET A O 1
ATOM 679 N N . PRO A 1 92 ? 0.733 -17.133 7.562 1.00 87.62 92 PRO A N 1
ATOM 680 C CA . PRO A 1 92 ? -0.083 -17.371 8.754 1.00 87.62 92 PRO A CA 1
ATOM 681 C C . PRO A 1 92 ? 0.705 -17.260 10.070 1.00 87.62 92 PRO A C 1
ATOM 683 O O . PRO A 1 92 ? 0.120 -16.963 11.109 1.00 87.62 92 PRO A O 1
ATOM 686 N N . ASP A 1 93 ? 2.026 -17.455 10.032 1.00 90.94 93 ASP A N 1
ATOM 687 C CA . ASP A 1 93 ? 2.895 -17.406 11.216 1.00 90.94 93 ASP A CA 1
ATOM 688 C C . ASP A 1 93 ? 3.360 -15.987 11.595 1.00 90.94 93 ASP A C 1
ATOM 690 O O . ASP A 1 93 ? 4.043 -15.799 12.608 1.00 90.94 93 ASP A O 1
ATOM 694 N N . ASP A 1 94 ? 2.992 -14.961 10.818 1.00 89.81 94 ASP A N 1
ATOM 695 C CA . ASP A 1 94 ? 3.380 -13.584 11.115 1.00 89.81 94 ASP A CA 1
ATOM 696 C C . ASP A 1 94 ? 2.499 -12.977 12.225 1.00 89.81 94 ASP A C 1
ATOM 698 O O . ASP A 1 94 ? 1.388 -12.480 12.010 1.00 89.81 94 ASP A O 1
ATOM 702 N N . ARG A 1 95 ? 3.031 -12.981 13.454 1.00 90.50 95 ARG A N 1
ATOM 703 C CA . ARG A 1 95 ? 2.376 -12.382 14.63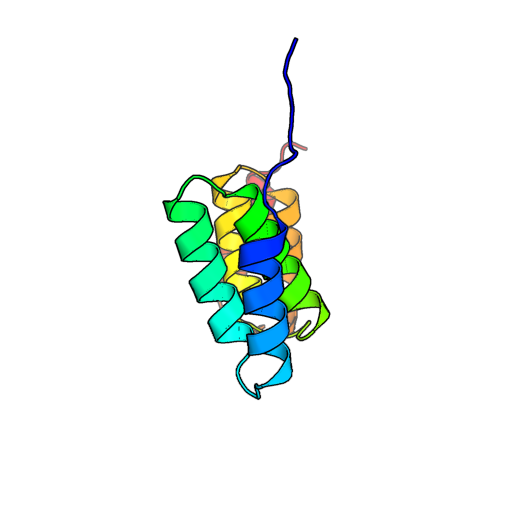1 1.00 90.50 95 ARG A CA 1
ATOM 704 C C . ARG A 1 95 ? 2.142 -10.876 14.496 1.00 90.50 95 ARG A C 1
ATOM 706 O O . ARG A 1 95 ? 1.168 -10.366 15.059 1.00 90.50 95 ARG A O 1
ATOM 713 N N . ASN A 1 96 ? 3.008 -10.157 13.779 1.00 90.56 96 ASN A N 1
ATOM 714 C CA . ASN A 1 96 ? 2.835 -8.719 13.575 1.00 90.56 96 ASN A CA 1
ATOM 715 C C . ASN A 1 96 ? 1.615 -8.467 12.694 1.00 90.56 96 ASN A C 1
ATOM 717 O O . ASN A 1 96 ? 0.812 -7.580 12.983 1.00 90.56 96 ASN A O 1
ATOM 721 N N . LEU A 1 97 ? 1.436 -9.296 11.666 1.00 91.69 97 LEU A N 1
ATOM 722 C CA . LEU A 1 97 ? 0.288 -9.219 10.778 1.00 91.69 97 LEU A CA 1
ATOM 723 C C . LEU A 1 97 ? -1.020 -9.588 11.485 1.00 91.69 97 LEU A C 1
ATOM 725 O O . LEU A 1 97 ? -2.015 -8.881 11.336 1.00 91.69 97 LEU A O 1
ATOM 729 N N . ALA A 1 98 ? -1.007 -10.628 12.323 1.00 91.44 98 ALA A N 1
ATOM 730 C CA . ALA A 1 98 ? -2.161 -10.978 13.149 1.00 91.44 98 ALA A CA 1
ATOM 731 C C . ALA A 1 98 ? -2.574 -9.818 14.073 1.00 91.44 98 ALA A C 1
ATOM 733 O O . ALA A 1 98 ? -3.756 -9.489 14.174 1.00 91.44 98 ALA A O 1
ATOM 734 N N . THR A 1 99 ? -1.598 -9.149 14.694 1.00 93.56 99 THR A N 1
ATOM 735 C CA . THR A 1 99 ? -1.841 -7.973 15.544 1.00 93.56 99 THR A CA 1
ATOM 736 C C . THR A 1 99 ? -2.405 -6.805 14.733 1.00 93.56 99 THR A C 1
ATOM 738 O O . THR A 1 99 ? -3.361 -6.158 15.157 1.00 93.56 99 THR A O 1
ATOM 741 N N . LEU A 1 100 ? -1.860 -6.559 13.539 1.00 91.75 100 LEU A N 1
ATOM 742 C CA . LEU A 1 100 ? -2.322 -5.504 12.641 1.00 91.75 100 LEU A CA 1
ATOM 743 C C . LEU A 1 100 ? -3.782 -5.704 12.211 1.00 91.75 100 LEU A C 1
ATOM 745 O O . LEU A 1 100 ? -4.560 -4.755 12.224 1.00 91.75 100 LEU A O 1
ATOM 749 N N . ILE A 1 101 ? -4.167 -6.935 11.869 1.00 93.38 101 ILE A N 1
ATOM 750 C CA . ILE A 1 101 ? -5.548 -7.292 11.510 1.00 93.38 101 ILE A CA 1
ATOM 751 C C . ILE A 1 101 ? -6.508 -6.980 12.663 1.00 93.38 101 ILE A C 1
ATOM 753 O O . ILE A 1 101 ? -7.570 -6.404 12.430 1.00 93.38 101 ILE A O 1
ATOM 757 N N . GLN A 1 102 ? -6.137 -7.3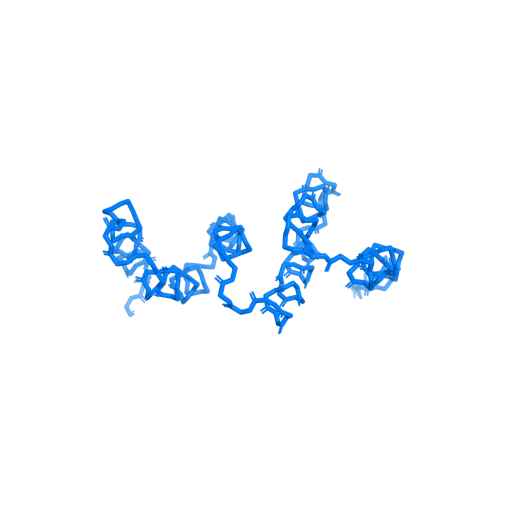14 13.904 1.00 92.94 102 GLN A N 1
ATOM 758 C CA . GLN A 1 102 ? -6.962 -6.997 15.076 1.00 92.94 102 GLN A CA 1
ATOM 759 C C . GLN A 1 102 ? -7.120 -5.484 15.258 1.00 92.94 102 GLN A C 1
ATOM 761 O O . GLN A 1 102 ? -8.245 -5.000 15.340 1.00 92.94 102 GLN A O 1
ATOM 766 N N . GLN A 1 103 ? -6.021 -4.725 15.202 1.00 91.81 103 GLN A N 1
ATOM 767 C CA . GLN A 1 103 ? -6.062 -3.262 15.316 1.00 91.81 103 GLN A CA 1
ATOM 768 C C . GLN A 1 103 ? -6.947 -2.615 14.245 1.00 91.81 103 GLN A C 1
ATOM 770 O O . GLN A 1 103 ? -7.705 -1.693 14.534 1.00 91.81 103 GLN A O 1
ATOM 775 N N . LEU A 1 104 ? -6.863 -3.091 12.998 1.00 91.81 104 LEU A N 1
ATOM 776 C CA . LEU A 1 104 ? -7.672 -2.571 11.896 1.00 91.81 104 LEU A CA 1
ATOM 777 C C . LEU A 1 104 ? -9.162 -2.877 12.078 1.00 91.81 104 LEU A C 1
ATOM 779 O O . LEU A 1 104 ? -9.988 -2.029 11.752 1.00 91.81 104 LEU A O 1
ATOM 783 N N . ARG A 1 105 ? -9.507 -4.050 12.625 1.00 90.69 105 ARG A N 1
ATOM 784 C CA . ARG A 1 105 ? -10.893 -4.410 12.971 1.00 90.69 105 ARG A CA 1
ATOM 785 C C . ARG A 1 105 ? -11.447 -3.546 14.095 1.00 90.69 105 ARG A C 1
ATOM 787 O O . ARG A 1 105 ? -12.580 -3.094 13.998 1.00 90.69 105 ARG A O 1
ATOM 794 N N . GLU A 1 106 ? -10.659 -3.298 15.133 1.00 90.00 106 GLU A N 1
ATOM 795 C CA . GLU A 1 106 ? -11.062 -2.450 16.262 1.00 90.00 106 GLU A CA 1
ATOM 796 C C . GLU A 1 106 ? -11.207 -0.977 15.864 1.00 90.00 106 GLU A C 1
ATOM 798 O O . GLU A 1 106 ? -12.073 -0.274 16.379 1.00 90.00 106 GLU A O 1
ATOM 803 N N . ALA A 1 107 ? -10.384 -0.512 14.923 1.00 85.00 107 ALA A N 1
ATOM 804 C CA . ALA A 1 107 ? -10.437 0.848 14.399 1.00 85.00 107 ALA A CA 1
ATOM 805 C C . ALA A 1 107 ? -11.595 1.086 13.410 1.00 85.00 107 ALA A C 1
ATOM 807 O O . ALA A 1 107 ? -11.768 2.218 12.949 1.00 85.00 107 ALA A O 1
ATOM 808 N N . MET A 1 108 ? -12.369 0.055 13.051 1.00 81.25 108 MET A N 1
ATOM 809 C CA . MET A 1 108 ? -13.570 0.215 12.234 1.00 81.25 108 MET A CA 1
ATOM 810 C C . MET A 1 108 ? -14.786 0.504 13.121 1.00 81.25 108 MET A C 1
ATOM 812 O O . MET A 1 108 ? -15.096 -0.290 14.012 1.00 81.25 108 MET A O 1
ATOM 816 N N . PRO A 1 109 ? -15.499 1.622 12.893 1.00 68.62 109 PRO A N 1
ATOM 817 C CA . PRO A 1 109 ? -16.745 1.883 13.594 1.00 68.62 109 PRO A CA 1
ATOM 818 C C . PRO A 1 109 ? -17.787 0.823 13.210 1.00 68.62 109 PRO A C 1
ATOM 820 O O . PRO A 1 109 ? -17.894 0.430 12.048 1.00 68.62 109 PRO A O 1
ATOM 823 N N . LYS A 1 110 ? -18.497 0.346 14.232 1.00 59.44 110 LYS A N 1
ATOM 824 C CA . LYS A 1 110 ? -19.494 -0.726 14.175 1.00 59.44 110 LYS A CA 1
ATOM 825 C C . LYS A 1 110 ? -20.789 -0.292 13.491 1.00 59.44 110 LYS A C 1
ATOM 827 O O . LYS A 1 110 ? -21.145 0.900 13.632 1.00 59.44 110 LYS A O 1
#